Protein 2P3H (pdb70)

Organism: Corynebacterium glutamicum (strain ATCC 13032 / DSM 20300 / JCM 1318 / BCRC 11384 / CCUG 27702 / LMG 3730 / NBRC 12168 / NCIMB 10025 / NRRL B-2784 / 534) (NCBI:txid196627)

Sequence (98 aa):
EDDITETSPDKWLIDGDTPLDEEVERAIGYYELPEGDYEETISGLLLFDHANALLKTGDVIEIPLDFEPEEDYLNNTTSPTQRRILRITVLEVERNVPVKLALALL

Structure (mmCIF, N/CA/C/O backbone):
data_2P3H
#
_entry.id   2P3H
#
_cell.length_a   51.200
_cell.length_b   51.214
_cell.length_c   101.799
_cell.angle_alpha   90.000
_cell.angle_beta   90.000
_cell.angle_gamma   90.000
#
_symmetry.space_group_name_H-M   'C 2 2 21'
#
loop_
_entity.id
_entity.type
_entity.pdbx_description
1 polymer 'Uncharacterized CBS domain-containing protein'
2 non-polymer 'BROMIDE ION'
3 non-polymer 1,2-ETHANEDIOL
4 water water
#
loop_
_atom_site.group_PDB
_atom_site.id
_atom_site.type_symbol
_atom_site.label_atom_id
_atom_site.label_alt_id
_atom_site.label_comp_id
_atom_site.label_asym_id
_atom_site.label_entity_id
_atom_site.label_seq_id
_atom_site.pdbx_PDB_ins_code
_atom_site.Cartn_x
_atom_site.Cartn_y
_atom_site.Cartn_z
_atom_site.occupancy
_atom_site.B_iso_or_equiv
_atom_site.auth_seq_id
_atom_site.auth_comp_id
_atom_site.auth_asym_id
_atom_site.auth_atom_id
_atom_site.pdbx_PDB_model_num
ATOM 1 N N . GLU A 1 4 ? 5.387 3.196 9.693 1.00 44.27 5 GLU A N 1
ATOM 2 C CA . GLU A 1 4 ? 4.319 2.849 10.672 1.00 43.33 5 GLU A CA 1
ATOM 3 C C . GLU A 1 4 ? 4.435 1.365 10.985 1.00 41.73 5 GLU A C 1
ATOM 4 O O . GLU A 1 4 ? 5.538 0.852 11.246 1.00 42.99 5 GLU A O 1
ATOM 10 N N A ASP A 1 5 ? 3.292 0.685 10.914 0.50 40.86 6 ASP A N 1
ATOM 11 N N B ASP A 1 5 ? 3.315 0.655 10.927 0.50 40.04 6 ASP A N 1
ATOM 12 C CA A ASP A 1 5 ? 3.131 -0.702 11.326 0.50 38.81 6 ASP A CA 1
ATOM 13 C CA B ASP A 1 5 ? 3.301 -0.707 11.424 0.50 37.25 6 ASP A CA 1
ATOM 14 C C A ASP A 1 5 ? 3.830 -1.721 10.432 0.50 37.27 6 ASP A C 1
ATOM 15 C C B ASP A 1 5 ? 3.711 -1.784 10.407 0.50 36.35 6 ASP A C 1
ATOM 16 O O A ASP A 1 5 ? 4.252 -2.770 10.914 0.50 36.28 6 ASP A O 1
ATOM 17 O O B ASP A 1 5 ? 3.845 -2.936 10.792 0.50 35.58 6 ASP A O 1
ATOM 26 N N . ILE A 1 6 ? 3.932 -1.412 9.140 1.00 35.47 7 ILE A N 1
ATOM 27 C CA . ILE A 1 6 ? 4.362 -2.395 8.102 1.00 34.17 7 ILE A CA 1
ATOM 28 C C . ILE A 1 6 ? 5.463 -1.791 7.216 1.00 33.04 7 ILE A C 1
ATOM 29 O O . ILE A 1 6 ? 5.340 -0.650 6.777 1.00 31.52 7 ILE A O 1
ATOM 34 N N . THR A 1 7 ? 6.532 -2.556 7.001 1.00 32.33 8 THR A N 1
ATOM 35 C CA . THR A 1 7 ? 7.580 -2.179 6.055 1.00 33.05 8 THR A CA 1
ATOM 36 C C . THR A 1 7 ? 7.761 -3.334 5.078 1.00 33.29 8 THR A C 1
ATOM 37 O O . THR A 1 7 ? 8.038 -4.458 5.527 1.00 31.67 8 THR A O 1
ATOM 41 N N . GLU A 1 8 ? 7.621 -3.077 3.769 1.00 33.82 9 GLU A N 1
ATOM 42 C CA . GLU A 1 8 ? 7.996 -4.118 2.779 1.00 34.59 9 GLU A CA 1
ATOM 43 C C . GLU A 1 8 ? 9.513 -4.089 2.712 1.00 33.20 9 GLU A C 1
ATOM 44 O O . GLU A 1 8 ? 10.090 -3.075 2.354 1.00 33.66 9 GLU A O 1
ATOM 50 N N . THR A 1 9 ? 10.154 -5.194 3.085 1.00 32.19 10 THR A N 1
ATOM 51 C CA . THR A 1 9 ? 11.612 -5.203 3.208 1.00 30.95 10 THR A CA 1
ATOM 52 C C . THR A 1 9 ? 12.320 -5.740 1.962 1.00 30.93 10 THR A C 1
ATOM 53 O O . THR A 1 9 ? 13.459 -5.349 1.698 1.00 30.51 10 THR A O 1
ATOM 57 N N . SER A 1 10 ? 11.650 -6.629 1.218 1.00 30.30 11 SER A N 1
ATOM 58 C CA . SER A 1 10 ? 12.080 -7.060 -0.111 1.00 30.70 11 SER A CA 1
ATOM 59 C C . SER A 1 10 ? 10.792 -7.566 -0.794 1.00 31.29 11 SER A C 1
ATOM 60 O O . SER A 1 10 ? 9.746 -7.633 -0.125 1.00 31.86 11 SER A O 1
ATOM 63 N N . PRO A 1 11 ? 10.841 -7.883 -2.101 1.00 30.75 12 PRO A N 1
ATOM 64 C CA . PRO A 1 11 ? 9.610 -8.344 -2.745 1.00 31.26 12 PRO A CA 1
ATOM 65 C C . PRO A 1 11 ? 8.971 -9.508 -2.012 1.00 31.73 12 PRO A C 1
ATOM 66 O O . PRO A 1 11 ? 9.647 -10.512 -1.710 1.00 31.16 12 PRO A O 1
ATOM 70 N N . ASP A 1 12 ? 7.701 -9.326 -1.651 1.00 32.11 13 ASP A N 1
ATOM 71 C CA . ASP A 1 12 ? 6.913 -10.384 -1.005 1.00 33.23 13 ASP A CA 1
ATOM 72 C C . ASP A 1 12 ? 7.443 -10.709 0.394 1.00 31.88 13 ASP A C 1
ATOM 73 O O . ASP A 1 12 ? 7.229 -11.809 0.899 1.00 31.95 13 ASP A O 1
ATOM 78 N N . LYS A 1 13 ? 8.126 -9.749 1.029 1.00 30.42 14 LYS A N 1
ATOM 79 C CA . LYS A 1 13 ? 8.532 -9.909 2.434 1.00 30.43 14 LYS A CA 1
ATOM 80 C C . LYS A 1 13 ? 8.330 -8.606 3.205 1.00 29.47 14 LYS A C 1
ATOM 81 O O . LYS A 1 13 ? 8.520 -7.517 2.646 1.00 28.95 14 LYS A O 1
ATOM 87 N N . TRP A 1 14 ? 7.928 -8.731 4.474 1.00 29.77 15 TRP A N 1
ATOM 88 C CA . TRP A 1 14 ? 7.591 -7.583 5.320 1.00 30.09 15 TRP A CA 1
ATOM 89 C C . TRP A 1 14 ? 8.077 -7.810 6.750 1.00 30.23 15 TRP A C 1
ATOM 90 O O . TRP A 1 14 ? 8.195 -8.946 7.227 1.00 29.77 15 TRP A O 1
ATOM 101 N N . LEU A 1 15 ? 8.378 -6.705 7.423 1.00 30.14 16 LEU A N 1
ATOM 102 C CA . LEU A 1 15 ? 8.565 -6.687 8.864 1.00 30.57 16 LEU A CA 1
ATOM 103 C C . LEU A 1 15 ? 7.370 -5.911 9.365 1.00 31.09 16 LEU A C 1
ATOM 104 O O . LEU A 1 15 ? 7.129 -4.788 8.890 1.00 31.29 16 LEU A O 1
ATOM 109 N N . ILE A 1 16 ? 6.613 -6.481 10.306 1.00 31.21 17 ILE A N 1
ATOM 110 C CA . ILE A 1 16 ? 5.423 -5.788 10.817 1.00 31.23 17 ILE A CA 1
ATOM 111 C C . ILE A 1 16 ? 5.352 -5.847 12.333 1.00 31.91 17 ILE A C 1
ATOM 112 O O . ILE A 1 16 ? 5.957 -6.721 12.965 1.00 31.78 17 ILE A O 1
ATOM 117 N N . ASP A 1 17 ? 4.609 -4.912 12.916 1.00 31.67 18 ASP A N 1
ATOM 118 C CA . ASP A 1 17 ? 4.331 -4.922 14.353 1.00 31.84 18 ASP A CA 1
ATOM 119 C C . ASP A 1 17 ? 3.381 -6.043 14.760 1.00 32.41 18 ASP A C 1
ATOM 120 O O . ASP A 1 17 ? 2.544 -6.498 13.972 1.00 32.66 18 ASP A O 1
ATOM 125 N N . GLY A 1 18 ? 3.492 -6.453 16.015 1.00 33.83 19 GLY A N 1
ATOM 126 C CA . GLY A 1 18 ? 2.690 -7.565 16.523 1.00 33.07 19 GLY A CA 1
ATOM 127 C C . GLY A 1 18 ? 1.211 -7.254 16.607 1.00 33.72 19 GLY A C 1
ATOM 128 O O . GLY A 1 18 ? 0.391 -8.180 16.601 1.00 34.20 19 GLY A O 1
ATOM 129 N N . ASP A 1 19 ? 0.866 -5.968 16.679 1.00 32.93 20 ASP A N 1
ATOM 130 C CA . ASP A 1 19 ? -0.528 -5.540 16.811 1.00 33.83 20 ASP A CA 1
ATOM 131 C C . ASP A 1 19 ? -1.110 -4.992 15.511 1.00 33.39 20 ASP A C 1
ATOM 132 O O . ASP A 1 19 ? -2.155 -4.334 15.498 1.00 32.63 20 ASP A O 1
ATOM 137 N N . THR A 1 20 ? -0.457 -5.308 14.399 1.00 32.69 21 THR A N 1
ATOM 138 C CA . THR A 1 20 ? -0.942 -4.846 13.101 1.00 32.69 21 THR A CA 1
ATOM 139 C C . THR A 1 20 ? -2.351 -5.378 12.804 1.00 32.33 21 THR A C 1
ATOM 140 O O . THR A 1 20 ? -2.575 -6.582 12.868 1.00 33.13 21 THR A O 1
ATOM 144 N N . PRO A 1 21 ? -3.290 -4.481 12.478 1.00 32.99 22 PRO A N 1
ATOM 145 C CA . PRO A 1 21 ? -4.645 -4.921 12.143 1.00 32.98 22 PRO A CA 1
ATOM 146 C C . PRO A 1 21 ? -4.629 -5.854 10.949 1.00 32.88 22 PRO A C 1
ATOM 147 O O . PRO A 1 21 ? -3.860 -5.635 9.998 1.00 32.91 22 PRO A O 1
ATOM 151 N N . LEU A 1 22 ? -5.448 -6.900 10.993 1.00 33.22 23 LEU A N 1
ATOM 152 C CA . LEU A 1 22 ? -5.473 -7.860 9.904 1.00 34.48 23 LEU A CA 1
ATOM 153 C C . LEU A 1 22 ? -5.854 -7.266 8.561 1.00 34.36 23 LEU A C 1
ATOM 154 O O . LEU A 1 22 ? -5.283 -7.647 7.541 1.00 34.70 23 LEU A O 1
ATOM 159 N N . ASP A 1 23 ? -6.805 -6.334 8.528 1.00 34.72 24 ASP A N 1
ATOM 160 C CA . ASP A 1 23 ? -7.119 -5.747 7.207 1.00 35.14 24 ASP A CA 1
ATOM 161 C C . ASP A 1 23 ? -5.904 -5.099 6.532 1.00 34.30 24 ASP A C 1
ATOM 162 O O . ASP A 1 23 ? -5.785 -5.146 5.315 1.00 33.76 24 ASP A O 1
ATOM 167 N N A GLU A 1 24 ? -5.046 -4.491 7.354 0.50 34.44 25 GLU A N 1
ATOM 168 N N B GLU A 1 24 ? -5.021 -4.484 7.327 0.50 34.31 25 GLU A N 1
ATOM 169 C CA A GLU A 1 24 ? -3.808 -3.835 6.943 0.50 34.44 25 GLU A CA 1
ATOM 170 C CA B GLU A 1 24 ? -3.816 -3.821 6.811 0.50 34.18 25 GLU A CA 1
ATOM 171 C C A GLU A 1 24 ? -2.814 -4.842 6.353 0.50 34.08 25 GLU A C 1
ATOM 172 C C B GLU A 1 24 ? -2.750 -4.834 6.349 0.50 33.93 25 GLU A C 1
ATOM 173 O O A GLU A 1 24 ? -2.239 -4.614 5.283 0.50 34.03 25 GLU A O 1
ATOM 174 O O B GLU A 1 24 ? -2.051 -4.603 5.360 0.50 33.90 25 GLU A O 1
ATOM 185 N N . VAL A 1 25 ? -2.629 -5.954 7.055 1.00 33.10 26 VAL A N 1
ATOM 186 C CA . VAL A 1 25 ? -1.782 -7.063 6.574 1.00 32.36 26 VAL A CA 1
ATOM 187 C C . VAL A 1 25 ? -2.320 -7.582 5.229 1.00 32.24 26 VAL A C 1
ATOM 188 O O . VAL A 1 25 ? -1.552 -7.828 4.295 1.00 32.36 26 VAL A O 1
ATOM 192 N N . GLU A 1 26 ? -3.629 -7.827 5.156 1.00 32.07 27 GLU A N 1
ATOM 193 C CA . GLU A 1 26 ? -4.231 -8.296 3.904 1.00 32.00 27 GLU A CA 1
ATOM 194 C C . GLU A 1 26 ? -3.971 -7.349 2.723 1.00 32.72 27 GLU A C 1
ATOM 195 O O . GLU A 1 26 ? -3.636 -7.793 1.624 1.00 31.86 27 GLU A O 1
ATOM 201 N N . ARG A 1 27 ? -4.112 -6.039 2.952 1.00 33.20 28 ARG A N 1
ATOM 202 C CA . ARG A 1 27 ? -3.853 -5.039 1.918 1.00 35.02 28 ARG A CA 1
ATOM 203 C C . ARG A 1 27 ? -2.387 -5.126 1.458 1.00 34.28 28 ARG A C 1
ATOM 204 O O . ARG A 1 27 ? -2.089 -5.051 0.249 1.00 35.21 28 ARG A O 1
ATOM 212 N N . ALA A 1 28 ? -1.474 -5.308 2.411 1.00 33.02 29 ALA A N 1
ATOM 213 C CA . ALA A 1 28 ? -0.033 -5.361 2.114 1.00 32.78 29 ALA A CA 1
ATOM 214 C C . ALA A 1 28 ? 0.344 -6.582 1.298 1.00 32.62 29 ALA A C 1
ATOM 215 O O . ALA A 1 28 ? 1.066 -6.479 0.311 1.00 33.20 29 ALA A O 1
ATOM 217 N N . ILE A 1 29 ? -0.162 -7.739 1.700 1.00 32.08 30 ILE A N 1
ATOM 218 C CA . ILE A 1 29 ? 0.272 -8.983 1.074 1.00 33.37 30 ILE A CA 1
ATOM 219 C C . ILE A 1 29 ? -0.553 -9.337 -0.172 1.00 33.82 30 ILE A C 1
ATOM 220 O O . ILE A 1 29 ? -0.140 -10.205 -0.962 1.00 34.36 30 ILE A O 1
ATOM 225 N N . GLY A 1 30 ? -1.695 -8.667 -0.336 1.00 34.13 31 GLY A N 1
ATOM 226 C CA . GLY A 1 30 ? -2.555 -8.869 -1.524 1.00 34.90 31 GLY A CA 1
ATOM 227 C C . GLY A 1 30 ? -3.469 -10.093 -1.479 1.00 35.23 31 GLY A C 1
ATOM 228 O O . GLY A 1 30 ? -4.013 -10.506 -2.515 1.00 36.18 31 GLY A O 1
ATOM 229 N N . TYR A 1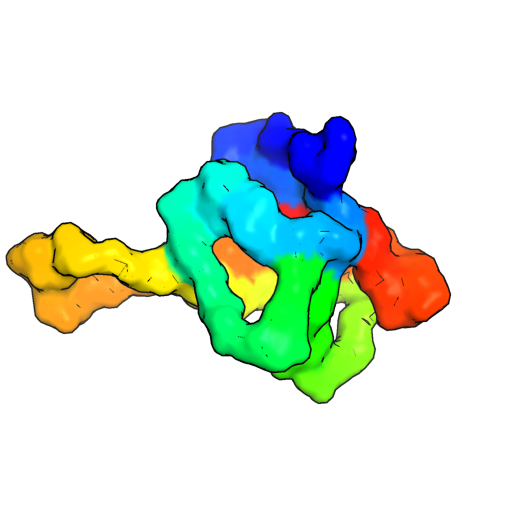 31 ? -3.660 -10.660 -0.292 1.00 34.60 32 TYR A N 1
ATOM 230 C CA A TYR A 1 31 ? -4.462 -11.872 -0.071 0.50 34.38 32 TYR A CA 1
ATOM 231 C CA B TYR A 1 31 ? -4.597 -11.757 -0.132 0.50 34.35 32 TYR A CA 1
ATOM 232 C C . TYR A 1 31 ? -5.245 -11.708 1.230 1.00 34.13 32 TYR A C 1
ATOM 233 O O . TYR A 1 31 ? -4.726 -11.115 2.162 1.00 34.62 32 TYR A O 1
ATOM 250 N N . GLU A 1 32 ? -6.419 -12.321 1.325 1.00 33.43 33 GLU A N 1
ATOM 251 C CA . GLU A 1 32 ? -7.129 -12.407 2.597 1.00 32.93 33 GLU A CA 1
ATOM 252 C C . GLU A 1 32 ? -6.629 -13.546 3.470 1.00 32.85 33 GLU A C 1
ATOM 253 O O . GLU A 1 32 ? -6.244 -14.610 2.993 1.00 32.25 33 GLU A O 1
ATOM 259 N N . LEU A 1 33 ? -6.637 -13.283 4.773 1.00 32.19 34 LEU A N 1
ATOM 260 C CA . LEU A 1 33 ? -6.285 -14.260 5.779 1.00 32.76 34 LEU A CA 1
ATOM 261 C C . LEU A 1 33 ? -7.542 -14.865 6.401 1.00 33.34 34 LEU A C 1
ATOM 262 O O . LEU A 1 33 ? -8.609 -14.272 6.293 1.00 33.13 34 LEU A O 1
ATOM 267 N N . PRO A 1 3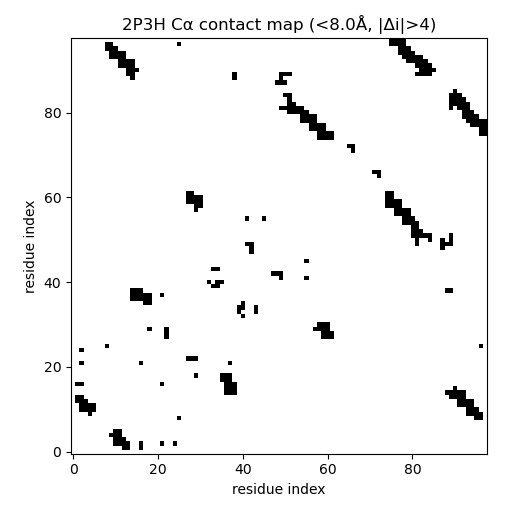4 ? -7.431 -16.051 7.033 1.00 34.68 35 PRO A N 1
ATOM 268 C CA . PRO A 1 34 ? -8.595 -16.611 7.755 1.00 35.73 35 PRO A CA 1
ATOM 269 C C . PRO A 1 34 ? -9.166 -15.645 8.805 1.00 36.70 35 PRO A C 1
ATOM 270 O O . PRO A 1 34 ? -8.414 -14.944 9.459 1.00 37.35 35 PRO A O 1
ATOM 274 N N . GLU A 1 35 ? -10.490 -15.574 8.928 1.00 36.99 36 GLU A N 1
ATOM 275 C CA . GLU A 1 35 ? -11.116 -14.705 9.911 1.00 38.45 36 GLU A CA 1
ATOM 276 C C . GLU A 1 35 ? -11.546 -15.534 11.091 1.00 38.15 36 GLU A C 1
ATOM 277 O O . GLU A 1 35 ? -11.795 -16.736 10.965 1.00 38.06 36 GLU A O 1
ATOM 283 N N . GLY A 1 36 ? -11.623 -14.895 12.246 1.00 38.09 37 GLY A N 1
ATOM 284 C CA . GLY A 1 36 ? -11.964 -15.602 13.467 1.00 37.70 37 GLY A CA 1
ATOM 285 C C . GLY A 1 36 ? -12.157 -14.638 14.600 1.00 38.05 37 GLY A C 1
ATOM 286 O O . GLY A 1 36 ? -12.439 -13.459 14.386 1.00 37.90 37 GLY A O 1
ATOM 287 N N . ASP A 1 37 ? -12.005 -15.140 15.817 1.00 37.86 38 ASP A N 1
ATOM 288 C CA . ASP A 1 37 ? -12.189 -14.319 17.000 1.00 38.25 38 ASP A CA 1
ATOM 289 C C . ASP A 1 37 ? -10.887 -13.577 17.300 1.00 37.37 38 ASP A C 1
ATOM 290 O O . ASP A 1 37 ? -10.210 -13.855 18.302 1.00 37.74 38 ASP A O 1
ATOM 295 N N . TYR A 1 38 ? -10.529 -12.636 16.424 1.00 35.76 39 TYR A N 1
ATOM 296 C CA . TYR A 1 38 ? -9.287 -11.866 16.550 1.00 35.23 39 TYR A CA 1
ATOM 297 C C . TYR A 1 38 ? -9.298 -10.760 15.510 1.00 34.66 39 TYR A C 1
ATOM 298 O O . TYR A 1 38 ? -10.060 -10.845 14.529 1.00 34.75 39 TYR A O 1
ATOM 307 N N . GLU A 1 39 ? -8.471 -9.734 15.714 1.00 33.84 40 GLU A N 1
ATOM 308 C CA A GLU A 1 39 ? -8.435 -8.607 14.778 0.50 33.58 40 GLU A CA 1
ATOM 309 C CA B GLU A 1 39 ? -8.435 -8.539 14.864 0.50 34.18 40 GLU A CA 1
ATOM 310 C C . GLU A 1 39 ? -7.021 -8.149 14.419 1.00 33.45 40 GLU A C 1
ATOM 311 O O . GLU A 1 39 ? -6.847 -7.353 13.491 1.00 34.10 40 GLU A O 1
ATOM 322 N N . THR A 1 40 ? -6.010 -8.675 15.108 1.00 33.11 41 THR A N 1
ATOM 323 C CA . THR A 1 40 ? -4.615 -8.348 14.790 1.00 32.19 41 THR A CA 1
ATOM 324 C C . THR A 1 40 ? -3.848 -9.571 14.353 1.00 32.25 41 THR A C 1
ATOM 325 O O . THR A 1 40 ? -4.265 -10.710 14.615 1.00 31.21 41 THR A O 1
ATOM 329 N N . ILE A 1 41 ? -2.704 -9.323 13.724 1.00 32.05 42 ILE A N 1
ATOM 330 C CA . ILE A 1 41 ? -1.834 -10.428 13.295 1.00 32.69 42 ILE A CA 1
ATOM 331 C C . ILE A 1 41 ? -1.503 -11.384 14.463 1.00 33.12 42 ILE A C 1
ATOM 332 O O . ILE A 1 41 ? -1.594 -12.611 14.303 1.00 33.34 42 ILE A O 1
ATOM 337 N N . SER A 1 42 ? -1.166 -10.847 15.641 1.00 32.63 43 SER A N 1
ATOM 338 C CA . SER A 1 42 ? -0.845 -11.743 16.774 1.00 32.77 43 SER A CA 1
ATOM 339 C C . SER A 1 42 ? -2.038 -12.557 17.233 1.00 33.16 43 SER A C 1
ATOM 340 O O . SER A 1 42 ? -1.900 -13.724 17.612 1.00 32.70 43 SER A O 1
ATOM 343 N N . GLY A 1 43 ? -3.219 -11.942 17.196 1.00 32.51 44 GLY A N 1
ATOM 344 C CA . GLY A 1 43 ? -4.441 -12.645 17.573 1.00 33.43 44 GLY A CA 1
ATOM 345 C C . GLY A 1 43 ? -4.637 -13.861 16.675 1.00 33.22 44 GLY A C 1
ATOM 346 O O . GLY A 1 43 ? -5.027 -14.948 17.151 1.00 33.47 44 GLY A O 1
ATOM 347 N N . LEU A 1 44 ? -4.393 -13.674 15.379 1.00 32.71 45 LEU A N 1
ATOM 348 C CA A LEU A 1 44 ? -4.483 -14.783 14.407 0.50 32.66 45 LEU A CA 1
ATOM 349 C CA B LEU A 1 44 ? -4.496 -14.785 14.416 0.50 33.57 45 LEU A CA 1
ATOM 350 C C . LEU A 1 44 ? -3.476 -15.883 14.757 1.00 33.11 45 LEU A C 1
ATOM 351 O O . LEU A 1 44 ? -3.803 -17.071 14.763 1.00 33.75 45 LEU A O 1
ATOM 360 N N . LEU A 1 45 ? -2.235 -15.472 15.020 1.00 34.79 46 LEU A N 1
ATOM 361 C CA . LEU A 1 45 ? -1.160 -16.399 15.388 1.00 34.59 46 LEU A CA 1
ATOM 362 C C . LEU A 1 45 ? -1.492 -17.206 16.638 1.00 35.35 46 LEU A C 1
ATOM 363 O O . LEU A 1 45 ? -1.350 -18.440 16.633 1.00 34.12 46 LEU A O 1
ATOM 368 N N . PHE A 1 46 ? -1.963 -16.537 17.695 1.00 34.09 47 PHE A N 1
ATOM 369 C CA . PHE A 1 46 ? -2.379 -17.264 18.891 1.00 34.41 47 PHE A CA 1
ATOM 370 C C . PHE A 1 46 ? -3.507 -18.239 18.595 1.00 35.83 47 PHE A C 1
ATOM 371 O O . PHE A 1 46 ? -3.505 -19.373 19.090 1.00 35.47 47 PHE A O 1
ATOM 379 N N . ASP A 1 47 ? -4.480 -17.795 17.802 1.00 35.87 48 ASP A N 1
ATOM 380 C CA . ASP A 1 47 ? -5.594 -18.663 17.447 1.00 37.60 48 ASP A CA 1
ATOM 381 C C . ASP A 1 47 ? -5.125 -19.919 16.678 1.00 38.46 48 ASP A C 1
ATOM 382 O O . ASP A 1 47 ? -5.527 -21.040 17.016 1.00 38.78 48 ASP A O 1
ATOM 387 N N . HIS A 1 48 ? -4.268 -19.727 15.672 1.00 39.94 49 HIS A N 1
ATOM 388 C CA . HIS A 1 48 ? -3.718 -20.811 14.825 1.00 41.80 49 HIS A CA 1
ATOM 389 C C . HIS A 1 48 ? -2.824 -21.794 15.606 1.00 42.42 49 HIS A C 1
ATOM 390 O O . HIS A 1 48 ? -2.983 -23.020 15.501 1.00 43.09 49 HIS A O 1
ATOM 397 N N . ALA A 1 49 ? -1.878 -21.260 16.379 1.00 42.36 50 ALA A N 1
ATOM 398 C CA . ALA A 1 49 ? -0.958 -22.098 17.149 1.00 42.18 50 ALA A CA 1
ATOM 399 C C . ALA A 1 49 ? -1.621 -22.732 18.348 1.00 42.12 50 ALA A C 1
ATOM 400 O O . ALA A 1 49 ? -1.170 -23.783 18.810 1.00 42.42 50 ALA A O 1
ATOM 402 N N . ASN A 1 50 ? -2.699 -22.114 18.850 1.00 42.04 51 ASN A N 1
ATOM 403 C CA . ASN A 1 50 ? -3.325 -22.496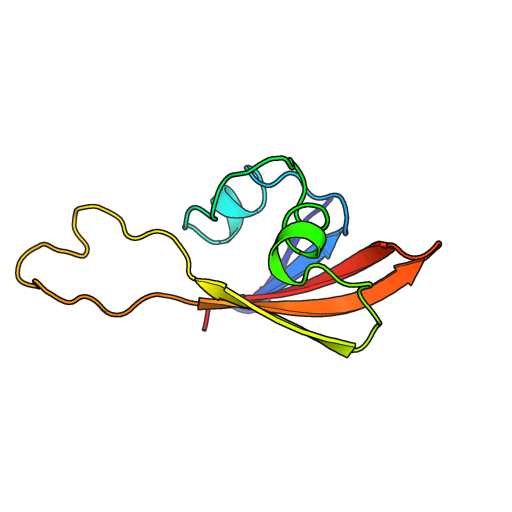 20.124 1.00 42.02 51 ASN A CA 1
ATOM 404 C C . ASN A 1 50 ? -2.292 -22.845 21.215 1.00 41.57 51 ASN A C 1
ATOM 405 O O . ASN A 1 50 ? -2.411 -23.844 21.948 1.00 40.92 51 ASN A O 1
ATOM 410 N N . ALA A 1 51 ? -1.274 -21.998 21.305 1.00 40.76 52 ALA A N 1
ATOM 411 C CA . ALA A 1 51 ? -0.162 -22.174 22.217 1.00 40.25 52 ALA A CA 1
ATOM 412 C C . ALA A 1 51 ? 0.513 -20.812 22.380 1.00 39.63 52 ALA A C 1
ATOM 413 O O . ALA A 1 51 ? 0.269 -19.895 21.581 1.00 39.63 52 ALA A O 1
ATOM 415 N N . LEU A 1 52 ? 1.375 -20.687 23.391 1.00 39.02 53 LEU A N 1
ATOM 416 C CA . LEU A 1 52 ? 2.286 -19.533 23.487 1.00 38.90 53 LEU A CA 1
ATOM 417 C C . LEU A 1 52 ? 3.220 -19.409 22.263 1.00 39.92 53 LEU A C 1
ATOM 418 O O . LEU A 1 52 ? 3.540 -20.413 21.603 1.00 40.63 53 LEU A O 1
ATOM 423 N N . LEU A 1 53 ? 3.606 -18.171 21.941 1.00 39.18 54 LEU A N 1
ATOM 424 C CA . LEU A 1 53 ? 4.424 -17.880 20.760 1.00 39.49 54 LEU A CA 1
ATOM 425 C C . LEU A 1 53 ? 5.775 -17.373 21.219 1.00 39.34 54 LEU A C 1
ATOM 426 O O . LEU A 1 53 ? 5.857 -16.417 21.984 1.00 40.13 54 LEU A O 1
ATOM 431 N N . LYS A 1 54 ? 6.840 -18.026 20.767 1.00 38.79 55 LYS A N 1
ATOM 432 C CA . LYS A 1 54 ? 8.191 -17.691 21.227 1.00 38.62 55 LYS A CA 1
ATOM 433 C C . LYS A 1 54 ? 9.049 -17.145 20.093 1.00 38.12 55 LYS A C 1
ATOM 434 O O . LYS A 1 54 ? 8.827 -17.488 18.925 1.00 37.19 55 LYS A O 1
ATOM 440 N N . THR A 1 55 ? 10.030 -16.306 20.422 1.00 38.06 56 THR A N 1
ATOM 441 C CA . THR A 1 55 ? 10.965 -15.795 19.409 1.00 38.94 56 THR A CA 1
ATOM 442 C C . THR A 1 55 ? 11.576 -16.976 18.659 1.00 38.28 56 THR A C 1
ATOM 443 O O . THR A 1 55 ? 11.985 -17.975 19.269 1.00 37.57 56 THR A O 1
ATOM 447 N N . GLY A 1 56 ? 11.591 -16.861 17.334 1.00 37.34 57 GLY A N 1
ATOM 448 C CA . GLY A 1 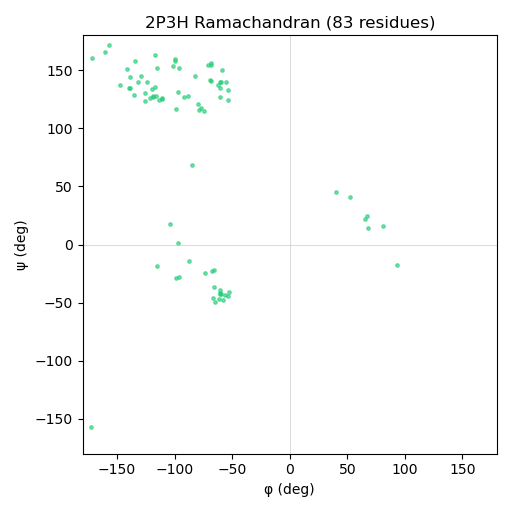56 ? 12.068 -17.914 16.470 1.00 36.86 57 GLY A CA 1
ATOM 449 C C . GLY A 1 56 ? 11.006 -18.868 15.956 1.00 36.15 57 GLY A C 1
ATOM 450 O 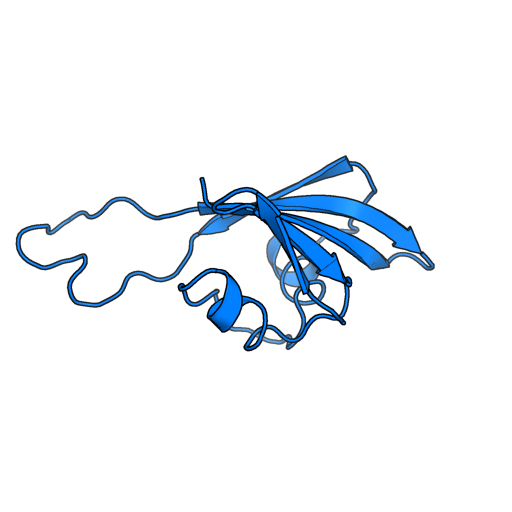O . GLY A 1 56 ? 11.254 -19.594 14.999 1.00 35.42 57 GLY A O 1
ATOM 451 N N . ASP A 1 57 ? 9.830 -18.895 16.586 1.00 35.72 58 ASP A N 1
ATOM 452 C CA . ASP A 1 57 ? 8.727 -19.755 16.101 1.00 34.93 58 ASP A CA 1
ATOM 453 C C . ASP A 1 57 ? 8.325 -19.365 14.681 1.00 34.75 58 ASP A C 1
ATOM 454 O O . ASP A 1 57 ? 8.271 -18.187 14.359 1.00 33.58 58 ASP A O 1
ATOM 459 N N . VAL A 1 58 ? 8.053 -20.356 13.843 1.00 34.35 59 VAL A N 1
ATOM 460 C CA . VAL A 1 58 ? 7.624 -20.100 12.465 1.00 35.01 59 VAL A CA 1
ATOM 461 C C . VAL A 1 58 ? 6.245 -20.697 12.294 1.00 35.19 59 VAL A C 1
ATOM 462 O O . VAL A 1 58 ? 6.003 -21.860 12.616 1.00 35.39 59 VAL A O 1
ATOM 466 N N . ILE A 1 59 ? 5.322 -19.884 11.807 1.00 34.72 60 ILE A N 1
ATOM 467 C CA . ILE A 1 59 ? 3.954 -20.345 11.679 1.00 36.02 60 ILE A CA 1
ATOM 468 C C . ILE A 1 59 ? 3.58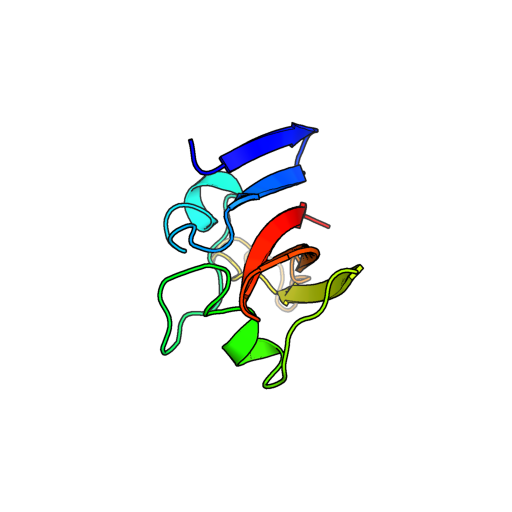8 -20.098 10.228 1.00 35.77 60 ILE A C 1
ATOM 469 O O . ILE A 1 59 ? 3.795 -19.015 9.728 1.00 35.08 60 ILE A O 1
ATOM 474 N N . GLU A 1 60 ? 3.046 -21.108 9.572 1.00 33.84 61 GLU A N 1
ATOM 475 C CA . GLU A 1 60 ? 2.636 -20.947 8.183 1.00 34.71 61 GLU A CA 1
ATOM 476 C C . GLU A 1 60 ? 1.105 -20.987 8.048 1.00 33.16 61 GLU A C 1
ATOM 477 O O . GLU A 1 60 ? 0.462 -21.906 8.507 1.00 32.36 61 GLU A O 1
ATOM 483 N N . ILE A 1 61 ? 0.531 -19.955 7.440 1.00 31.84 62 ILE A N 1
ATOM 484 C CA . ILE A 1 61 ? -0.931 -19.817 7.325 1.00 33.65 62 ILE A CA 1
ATOM 485 C C . ILE A 1 61 ? -1.331 -19.742 5.835 1.00 32.33 62 ILE A C 1
ATOM 486 O O . ILE A 1 61 ? -0.821 -18.895 5.075 1.00 31.49 62 ILE A O 1
ATOM 491 N N . PRO A 1 62 ? -2.254 -20.610 5.423 1.00 31.48 63 PRO A N 1
ATOM 492 C CA . PRO A 1 62 ? -2.790 -20.554 4.051 1.00 30.49 63 PRO A CA 1
ATOM 493 C C . PRO A 1 62 ? -3.630 -19.304 3.840 1.00 30.47 63 PRO A C 1
ATOM 494 O O . PRO A 1 62 ? -4.394 -18.908 4.738 1.00 30.79 63 PRO A O 1
ATOM 498 N N . LEU A 1 63 ? -3.485 -18.723 2.660 1.00 30.76 64 LEU A N 1
ATOM 499 C CA . LEU A 1 63 ? -4.177 -17.487 2.268 1.00 30.99 64 LEU A CA 1
ATOM 500 C C . LEU A 1 63 ? -5.438 -17.882 1.485 1.00 30.91 64 LEU A C 1
ATOM 501 O O . LEU A 1 63 ? -5.490 -18.961 0.879 1.00 31.66 64 LEU A O 1
ATOM 506 N N . ASP A 1 64 ? -6.460 -17.036 1.528 1.00 30.66 65 ASP A N 1
ATOM 507 C CA . ASP A 1 64 ? -7.695 -17.359 0.832 1.00 30.10 65 ASP A CA 1
ATOM 508 C C . ASP A 1 64 ? -7.465 -17.303 -0.665 1.00 30.24 65 ASP A C 1
ATOM 509 O O . ASP A 1 64 ? -6.766 -16.410 -1.167 1.00 30.25 65 ASP A O 1
ATOM 514 N N . PHE A 1 65 ? -8.094 -18.232 -1.362 1.00 29.41 66 PHE A N 1
ATOM 515 C CA . PHE A 1 65 ? -8.192 -18.176 -2.815 1.00 29.38 66 PHE A CA 1
ATOM 516 C C . PHE A 1 65 ? -9.101 -17.009 -3.197 1.00 29.74 66 PHE A C 1
ATOM 517 O O . PHE A 1 65 ? -9.915 -16.563 -2.400 1.00 28.14 66 PHE A O 1
ATOM 525 N N . GLU A 1 66 ? -8.919 -16.522 -4.418 1.00 29.55 67 GLU A N 1
ATOM 526 C CA . GLU A 1 66 ? -9.902 -15.700 -5.098 1.00 29.59 67 GLU A CA 1
ATOM 527 C C . GLU A 1 66 ? -10.658 -16.596 -6.075 1.00 28.30 67 GLU A C 1
ATOM 528 O O . GLU A 1 66 ? -10.155 -17.673 -6.476 1.00 27.42 67 GLU A O 1
ATOM 534 N N . PRO A 1 67 ? -11.867 -16.180 -6.470 1.00 27.03 68 PRO A N 1
ATOM 535 C CA . PRO A 1 67 ? -12.647 -16.987 -7.391 1.00 26.56 68 PRO A CA 1
ATOM 536 C C . PRO A 1 67 ? -11.879 -17.367 -8.682 1.00 27.74 68 PRO A C 1
ATOM 537 O O . PRO A 1 67 ? -11.954 -18.524 -9.125 1.00 27.00 68 PRO A O 1
ATOM 541 N N . GLU A 1 68 ? -11.112 -16.424 -9.233 1.00 28.53 69 GLU A N 1
ATOM 542 C CA A GLU A 1 68 ? -10.414 -16.663 -10.498 0.50 29.85 69 GLU A CA 1
ATOM 543 C CA B GLU A 1 68 ? -10.390 -16.648 -10.494 0.50 29.54 69 GLU A CA 1
ATOM 544 C C . GLU A 1 68 ? -9.305 -17.716 -10.348 1.00 29.40 69 GLU A C 1
ATOM 545 O O . GLU A 1 68 ? -8.829 -18.261 -11.335 1.00 29.69 69 GLU A O 1
ATOM 556 N N . ASP A 1 69 ? -8.924 -18.019 -9.108 1.00 28.88 70 ASP A N 1
ATOM 557 C CA . ASP A 1 69 ? -7.940 -19.085 -8.869 1.00 29.35 70 ASP A CA 1
ATOM 558 C C . ASP A 1 69 ? -8.492 -20.446 -9.272 1.00 29.25 70 ASP A C 1
ATOM 559 O O . ASP A 1 69 ? -7.723 -21.382 -9.530 1.00 29.47 70 ASP A O 1
ATOM 564 N N . TYR A 1 70 ? -9.818 -20.561 -9.324 1.00 29.20 71 TYR A N 1
ATOM 565 C CA . TYR A 1 70 ? -10.474 -21.807 -9.706 1.00 29.19 71 TYR A CA 1
ATOM 566 C C . TYR A 1 70 ? -10.874 -21.843 -11.186 1.00 29.99 71 TYR A C 1
ATOM 567 O O . TYR A 1 70 ? -11.490 -22.799 -11.632 1.00 29.49 71 TYR A O 1
ATOM 576 N N . LEU A 1 71 ? -10.554 -20.780 -11.919 1.00 31.28 72 LEU A N 1
ATOM 577 C CA . LEU A 1 71 ? -10.914 -20.663 -13.328 1.00 32.93 72 LEU A CA 1
ATOM 578 C C . LEU A 1 71 ? -9.967 -21.590 -14.099 1.00 34.39 72 LEU A C 1
ATOM 579 O O . LEU A 1 71 ? -8.742 -21.395 -14.075 1.00 35.30 72 LEU A O 1
ATOM 584 N N . ASN A 1 72 ? -10.538 -22.629 -14.708 1.00 36.30 73 ASN A N 1
ATOM 585 C CA . ASN A 1 72 ? -9.790 -23.730 -15.380 1.00 37.61 73 ASN A CA 1
ATOM 586 C C . ASN A 1 72 ? -8.935 -24.596 -14.431 1.00 37.57 73 ASN A C 1
ATOM 587 O O . ASN A 1 72 ? -7.986 -25.257 -14.871 1.00 38.07 73 ASN A O 1
ATOM 592 N N . ASN A 1 73 ? -9.265 -24.593 -13.141 1.00 36.93 74 ASN A N 1
ATOM 593 C CA . ASN A 1 73 ? -8.524 -25.379 -12.148 1.00 36.16 74 ASN A CA 1
ATOM 594 C C . ASN A 1 73 ? -9.392 -25.753 -10.954 1.00 35.54 74 ASN A C 1
ATOM 595 O O . ASN A 1 73 ? -9.672 -24.921 -10.086 1.00 35.64 74 ASN A O 1
ATOM 600 N N A THR A 1 74 ? -9.814 -27.013 -10.943 0.50 35.22 75 THR A N 1
ATOM 601 N N B THR A 1 74 ? -9.813 -27.012 -10.917 0.50 35.12 75 THR A N 1
ATOM 602 C CA A THR A 1 74 ? -10.615 -27.606 -9.876 0.50 34.79 75 THR A CA 1
ATOM 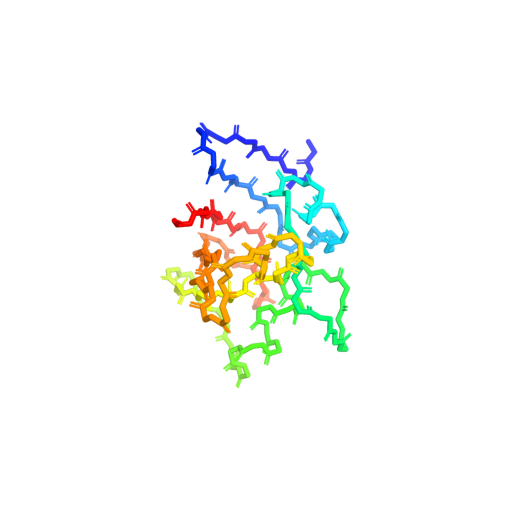603 C CA B THR A 1 74 ? -10.633 -27.534 -9.827 0.50 34.57 75 THR A CA 1
ATOM 604 C C A THR A 1 74 ? -9.837 -27.738 -8.559 0.50 34.56 75 THR A C 1
ATOM 605 C C B THR A 1 74 ? -9.833 -27.700 -8.534 0.50 34.44 75 THR A C 1
ATOM 606 O O A THR A 1 74 ? -10.431 -27.771 -7.479 0.50 34.51 75 THR A O 1
ATOM 607 O O B THR A 1 74 ? -10.407 -27.750 -7.446 0.50 34.38 75 THR A O 1
ATOM 614 N N . SER A 1 75 ? -8.509 -27.778 -8.659 1.00 34.24 76 SER A N 1
ATOM 615 C CA . SER A 1 75 ? -7.629 -27.991 -7.494 1.00 33.90 76 SER A CA 1
ATOM 616 C C . SER A 1 75 ? -6.468 -27.021 -7.463 1.00 32.80 76 SER A C 1
ATOM 617 O O . SER A 1 75 ? -5.323 -27.457 -7.605 1.00 32.18 76 SER A O 1
ATOM 620 N N . PRO A 1 76 ? -6.742 -25.708 -7.252 1.00 30.87 77 PRO A N 1
ATOM 621 C CA . PRO A 1 76 ? -5.651 -24.755 -7.210 1.00 30.78 77 PRO A CA 1
ATOM 622 C C . PRO A 1 76 ? -4.768 -24.945 -5.969 1.00 30.18 77 PRO A C 1
ATOM 623 O O . PRO A 1 76 ? -5.221 -25.446 -4.941 1.00 28.91 77 PRO A O 1
ATOM 627 N N . THR A 1 77 ? -3.517 -24.534 -6.088 1.00 30.27 78 THR A N 1
ATOM 628 C CA . THR A 1 77 ? -2.534 -24.663 -5.047 1.00 30.68 78 THR A CA 1
ATOM 629 C C . THR A 1 77 ? -2.589 -23.438 -4.131 1.00 31.32 78 THR A C 1
ATOM 630 O O . THR A 1 77 ? -2.516 -22.327 -4.605 1.00 30.55 78 THR A O 1
ATOM 634 N N . GLN A 1 78 ? -2.712 -23.658 -2.823 1.00 31.13 79 GLN A N 1
ATOM 635 C CA . GLN A 1 78 ? -2.778 -22.572 -1.825 1.00 32.41 79 GLN A CA 1
ATOM 636 C C . GLN A 1 78 ? -1.519 -21.740 -1.800 1.00 31.67 79 GLN A C 1
ATOM 637 O O . GLN A 1 78 ? -0.430 -22.294 -1.824 1.00 30.91 79 GLN A O 1
ATOM 643 N N . ARG A 1 79 ? -1.663 -20.424 -1.714 1.00 30.89 80 ARG A N 1
ATOM 644 C CA A ARG A 1 79 ? -0.521 -19.596 -1.340 0.50 31.88 80 ARG A CA 1
ATOM 645 C CA B ARG A 1 79 ? -0.542 -19.562 -1.341 0.50 31.05 80 ARG A CA 1
ATOM 646 C C . ARG A 1 79 ? -0.365 -19.609 0.174 1.00 31.32 80 ARG A C 1
ATOM 647 O O . ARG A 1 79 ? -1.348 -19.671 0.916 1.00 30.69 80 ARG A O 1
ATOM 662 N N . ILE A 1 80 ? 0.880 -19.568 0.633 1.00 32.75 81 ILE A N 1
ATOM 663 C CA . ILE A 1 80 ? 1.183 -19.660 2.080 1.00 33.52 81 ILE A CA 1
ATOM 664 C C . ILE A 1 80 ? 1.909 -18.411 2.541 1.00 34.26 81 ILE A C 1
ATOM 665 O O . ILE A 1 80 ? 2.851 -17.977 1.875 1.00 35.32 81 ILE A O 1
ATOM 670 N N . LEU A 1 81 ? 1.471 -17.866 3.672 1.00 33.59 82 LEU A N 1
ATOM 671 C CA . LEU A 1 81 ? 2.179 -16.794 4.360 1.00 33.57 82 LEU A CA 1
ATOM 672 C C . LEU A 1 81 ? 3.000 -17.417 5.497 1.00 33.48 82 LEU A C 1
ATOM 673 O O . LEU A 1 81 ? 2.444 -18.011 6.426 1.00 33.39 82 LEU A O 1
ATOM 678 N N . ARG A 1 82 ? 4.325 -17.297 5.415 1.00 31.92 83 ARG A N 1
ATOM 679 C CA . ARG A 1 82 ? 5.173 -17.722 6.531 1.00 32.91 83 ARG A CA 1
ATOM 680 C C . ARG A 1 82 ? 5.422 -16.541 7.457 1.00 33.80 83 ARG A C 1
ATOM 681 O O . ARG A 1 82 ? 5.819 -15.446 6.983 1.00 34.15 83 ARG A O 1
ATOM 689 N N . ILE A 1 83 ? 5.145 -16.733 8.754 1.00 33.13 84 ILE A N 1
ATOM 690 C CA . ILE A 1 83 ? 5.347 -15.706 9.772 1.00 34.26 84 ILE A CA 1
ATOM 691 C C . ILE A 1 83 ? 6.356 -16.239 10.787 1.00 34.57 84 ILE A C 1
ATOM 692 O O . ILE A 1 83 ? 6.197 -17.342 11.308 1.00 35.03 84 ILE A O 1
ATOM 697 N N . THR A 1 84 ? 7.400 -15.457 11.023 1.00 35.03 85 THR A N 1
ATOM 698 C CA . THR A 1 84 ? 8.428 -15.797 12.007 1.00 34.26 85 THR A CA 1
ATOM 699 C C . THR A 1 84 ? 8.391 -14.750 13.104 1.00 34.45 85 THR A C 1
ATOM 700 O O . THR A 1 84 ? 8.435 -13.539 12.829 1.00 33.40 85 THR A O 1
ATOM 704 N N . VAL A 1 85 ? 8.298 -15.214 14.356 1.00 34.39 86 VAL A N 1
ATOM 705 C CA . VAL A 1 85 ? 8.235 -14.323 15.502 1.00 34.05 86 VAL A CA 1
ATOM 706 C C . VAL A 1 85 ? 9.660 -13.846 15.767 1.00 34.98 86 VAL A C 1
ATOM 707 O O . VAL A 1 85 ? 10.534 -14.667 16.078 1.00 35.31 86 VAL A O 1
ATOM 711 N N . LEU A 1 86 ? 9.901 -12.543 15.621 1.00 34.49 87 LEU A N 1
ATOM 712 C CA . LEU A 1 86 ? 11.258 -11.976 15.766 1.00 35.13 87 LEU A CA 1
ATOM 713 C C . LEU A 1 86 ? 11.544 -11.350 17.132 1.00 35.33 87 LEU A C 1
ATOM 714 O O . LEU A 1 86 ? 12.693 -11.308 17.565 1.00 35.81 87 LEU A O 1
ATOM 719 N N . GLU A 1 87 ? 10.509 -10.840 17.788 1.00 35.29 88 GLU A N 1
ATOM 720 C CA . GLU A 1 87 ? 10.662 -10.225 19.100 1.00 36.00 88 GLU A CA 1
ATOM 721 C C . GLU A 1 87 ? 9.391 -10.477 19.883 1.00 35.39 88 GLU A C 1
ATOM 722 O O . GLU A 1 87 ? 8.300 -10.338 19.335 1.00 34.35 88 GLU A O 1
ATOM 728 N N . VAL A 1 88 ? 9.527 -10.828 21.168 1.00 35.08 89 VAL A N 1
ATOM 729 C CA . VAL A 1 88 ? 8.379 -11.010 22.067 1.00 34.94 89 VAL A CA 1
ATOM 730 C C . VAL A 1 88 ? 8.574 -10.083 23.271 1.00 34.96 89 VAL A C 1
ATOM 731 O O . VAL A 1 88 ? 9.693 -9.901 23.767 1.00 34.34 89 VAL A O 1
ATOM 735 N N . GLU A 1 89 ? 7.500 -9.462 23.731 1.00 35.47 90 GLU A N 1
ATOM 736 C CA . GLU A 1 89 ? 7.564 -8.684 24.977 1.00 36.55 90 GLU A CA 1
ATOM 737 C C . GLU A 1 89 ? 6.288 -8.960 25.726 1.00 35.20 90 GLU A C 1
ATOM 738 O O . GLU A 1 89 ? 5.230 -8.989 25.120 1.00 35.01 90 GLU A O 1
ATOM 744 N N . ARG A 1 90 ? 6.398 -9.210 27.027 1.00 34.65 91 ARG A N 1
ATOM 745 C CA . ARG A 1 90 ? 5.212 -9.469 27.852 1.00 34.59 91 ARG A CA 1
ATOM 746 C C . ARG A 1 90 ? 4.358 -10.586 27.223 1.00 34.01 91 ARG A C 1
ATOM 747 O O . ARG A 1 90 ? 3.125 -10.523 27.206 1.00 34.86 91 ARG A O 1
ATOM 755 N N . ASN A 1 91 ? 5.044 -11.614 26.719 1.00 33.66 92 ASN A N 1
ATOM 756 C CA . ASN A 1 91 ? 4.419 -12.851 26.217 1.00 34.0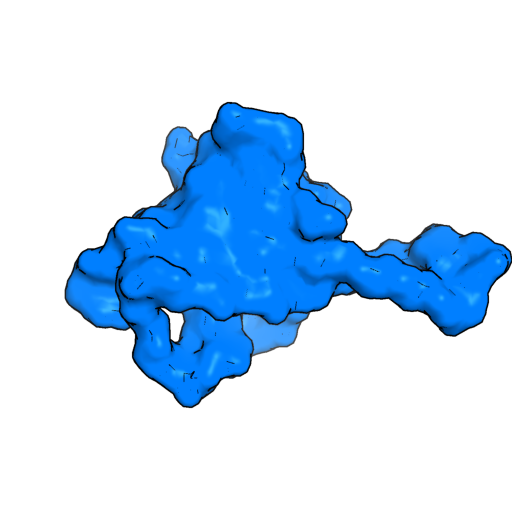6 92 ASN A CA 1
ATOM 757 C C . ASN A 1 91 ? 3.603 -12.694 24.945 1.00 34.36 92 ASN A C 1
ATOM 758 O O . ASN A 1 91 ? 2.851 -13.595 24.583 1.00 34.02 92 ASN A O 1
ATOM 763 N N . VAL A 1 92 ? 3.770 -11.563 24.265 1.00 33.51 93 VAL A N 1
ATOM 764 C CA . VAL A 1 92 ? 3.150 -11.373 22.944 1.00 33.75 93 VAL A CA 1
ATOM 765 C C . VAL A 1 92 ? 4.187 -10.893 21.929 1.00 33.22 93 VAL A C 1
ATOM 766 O O . VAL A 1 92 ? 5.114 -10.153 22.282 1.00 34.07 93 VAL A O 1
ATOM 770 N N . PRO A 1 93 ? 4.059 -11.339 20.665 1.00 33.63 94 PRO A N 1
ATOM 771 C CA . PRO A 1 93 ? 4.929 -10.860 19.593 1.00 33.46 94 PRO A CA 1
ATOM 772 C C . PRO A 1 93 ? 4.800 -9.349 19.396 1.00 32.92 94 PRO A C 1
ATOM 773 O O . PRO A 1 93 ? 3.694 -8.820 19.377 1.00 32.83 94 PRO A O 1
ATOM 777 N N . VAL A 1 94 ? 5.931 -8.678 19.261 1.00 32.49 95 VAL A N 1
ATOM 778 C CA . VAL A 1 94 ? 5.942 -7.251 18.948 1.00 32.93 95 VAL A CA 1
ATOM 779 C C . VAL A 1 94 ? 6.568 -6.977 17.575 1.00 33.45 95 VAL A C 1
ATOM 780 O O . VAL A 1 94 ? 6.343 -5.901 17.014 1.00 32.79 95 VAL A O 1
ATOM 784 N N . LYS A 1 95 ? 7.324 -7.945 17.044 1.00 32.81 96 LYS A N 1
ATOM 785 C CA . LYS A 1 95 ? 7.833 -7.862 15.663 1.00 32.85 96 LYS A CA 1
ATOM 786 C C . LYS A 1 95 ? 7.740 -9.187 14.961 1.00 33.15 96 LYS A C 1
ATOM 787 O O . LYS A 1 95 ? 8.130 -10.207 15.518 1.00 32.58 96 LYS A O 1
ATOM 793 N N . LEU A 1 96 ? 7.259 -9.167 13.717 1.00 32.92 97 LEU A N 1
ATOM 794 C CA . LEU A 1 96 ? 7.046 -10.414 12.957 1.00 32.89 97 LEU A CA 1
ATOM 795 C C . LEU A 1 96 ? 7.641 -10.255 11.572 1.00 32.25 97 LEU A C 1
ATOM 796 O O . LEU A 1 96 ? 7.514 -9.200 10.957 1.00 32.07 97 LEU A O 1
ATOM 801 N N . ALA A 1 97 ? 8.280 -11.315 11.088 1.00 31.64 98 ALA A N 1
ATOM 802 C CA . ALA A 1 97 ? 8.724 -11.353 9.685 1.00 33.08 98 ALA A CA 1
ATOM 803 C C . ALA A 1 97 ? 7.680 -12.104 8.888 1.00 33.31 98 ALA A C 1
ATOM 804 O O . ALA A 1 97 ? 7.260 -13.176 9.289 1.00 34.72 98 ALA A O 1
ATOM 806 N N . LEU A 1 98 ? 7.253 -11.526 7.770 1.00 33.87 99 LEU A N 1
ATOM 807 C CA . LEU A 1 98 ? 6.237 -12.178 6.910 1.00 33.54 99 LEU A CA 1
ATOM 808 C C . LEU A 1 98 ? 6.868 -12.468 5.575 1.00 33.23 99 LEU A C 1
ATOM 809 O O . LEU A 1 98 ? 7.558 -11.620 5.009 1.00 32.98 99 LEU A O 1
ATOM 814 N N . ALA A 1 99 ? 6.637 -13.677 5.053 1.00 33.20 100 ALA A N 1
ATOM 815 C CA . ALA A 1 99 ? 7.081 -13.961 3.682 1.00 33.48 100 ALA A CA 1
ATOM 816 C C . ALA A 1 99 ? 5.973 -14.670 2.944 1.00 34.73 100 ALA A C 1
ATOM 817 O O . ALA A 1 99 ? 5.443 -15.675 3.439 1.00 34.23 100 ALA A O 1
ATOM 819 N N . LEU A 1 100 ? 5.625 -14.157 1.773 1.00 35.84 101 LEU A N 1
ATOM 820 C CA . LEU A 1 100 ? 4.704 -14.867 0.884 1.00 38.86 101 LEU A CA 1
ATOM 821 C C . LEU A 1 100 ? 5.507 -15.938 0.159 1.00 40.08 101 LEU A C 1
ATOM 822 O O . LEU A 1 100 ? 6.522 -15.641 -0.499 1.00 40.84 101 LEU A O 1
ATOM 827 N N . LEU A 1 101 ? 5.125 -17.207 0.315 1.00 40.34 102 LEU A N 1
ATOM 828 C CA . LEU A 1 101 ? 5.969 -18.294 -0.202 1.00 40.81 102 LEU A CA 1
ATOM 829 C C . LEU A 1 101 ? 5.764 -18.603 -1.691 1.00 41.52 102 LEU A C 1
ATOM 830 O O . LEU A 1 101 ? 4.638 -18.557 -2.208 1.00 42.15 102 LEU A O 1
#

Solvent-accessible surface area: 6082 Å² total; per-residue (Å²): 195,35,29,74,107,82,48,117,61,109,14,66,2,32,3,96,0,52,19,84,54,1,28,170,41,9,59,50,88,1,48,153,47,145,41,141,35,0,10,23,3,0,59,83,94,39,137,60,110,4,111,85,49,52,80,15,78,0,44,6,63,63,75,119,114,43,112,130,152,63,133,86,22,129,92,86,38,0,95,0,31,0,87,80,44,100,222,92,67,3,38,72,0,31,3,15,19,82

B-factor: mean 37.32, std 7.53, range [23.32, 74.04]

InterPro domains:
  IPR000644 CBS domain [PF00571] (227-274)
  IPR000644 CBS domain [PF00571] (289-343)
  IPR000644 CBS domain [PS51371] (226-283)
  IPR000644 CBS domain [PS51371] (292-349)
  IPR000644 CBS domain [SM00116] (231-278)
  IPR000644 CBS domain [SM00116] (295-343)
  IPR002550 CNNM, transmembrane domain [PF01595] (17-205)
  IPR002550 CNNM, transmembrane domain [PS51846] (4-207)
  IPR005170 Transporter-associated domain [PF03471] (361-451)
  IPR005170 Transporter-associated domain [SM01091] (359-454)
  IPR016169 FAD-binding, type PCMH, subdomain 2 [G3DSA:3.30.465.10] (354-453)
  IPR036318 FAD-binding, type PCMH-like superfamily [SSF56176] (356-460)
  IPR044751 Ion transporter-like, CBS domain [cd04590] (222-340)
  IPR046342 CBS domain superfamily [G3DSA:3.10.580.10] (204-352)
  IPR046342 CBS domain superfamily [SSF54631] (212-352)
  IPR051676 UPF0053 domain-containing protein [PTHR43099] (9-447)

Secondary structure (DSSP, 8-state):
--EEEEETTEEEEETT-BHHHHHHHHTSPPPPSS--BHHHHHHHHH-S---TT-EEEEEPPPPGGGGTT-SSPPPPEEEEEEEEEETTEEEEEEEEE-

Foldseek 3Di:
DFWDAPDVQKIKGFLFAFQVVVCVVNVFHFDDDDDGGPQRVVCVQVVDFADQFDKDKGWTDDDPCQCVVNVDGDTWIKIKGQHDDDPRTGGIIMIGTD

Nearest PDB structures (foldseek):
  2p3h-assembly1_A  TM=1.010E+00  e=1.478E-18  Corynebacterium glutamicum
  2rk5-assembly1_A-2  TM=8.246E-01  e=1.150E-04  Streptococcus mutans UA159
  3llb-assembly1_A  TM=8.462E-01  e=3.520E-04  Pseudomonas aeruginosa
  2r2z-assembly1_A  TM=8.144E-01  e=8.518E-04  Enterococcus faecalis V583
  4hg0-assembly1_A-2  TM=8.558E-01  e=2.767E-03  Escherichia coli K-12

Radius of gyration: 13.62 Å; Cα contacts (8 Å, |Δi|>4): 193; chains: 1; bounding box: 25×31×43 Å

CATH classification: 3.30.465.10